Protein AF-A0A2G9T3F0-F1 (afdb_monomer_lite)

Foldseek 3Di:
DVVQLVVQLLVQLVPPAPAAPDPVCRSRGPRSNVSSVVRVVVVVVVVVVVQVVDCVNVADPVVCVVDVPDPPPPD

Radius of gyration: 19.68 Å; chains: 1; bounding box: 41×17×53 Å

Secondary structure (DSSP, 8-state):
-HHHHHHHHHHHHHHH--SBS-TT-TT-BHHHHHHHHHHHHHHHHHHHHHHHT-HHHHS-HHHHHH-SS------

Structure (mmCIF, N/CA/C/O backbone):
data_AF-A0A2G9T3F0-F1
#
_entry.id   AF-A0A2G9T3F0-F1
#
loop_
_atom_site.group_PDB
_atom_site.id
_atom_site.type_symbol
_atom_site.label_atom_id
_atom_site.label_alt_id
_atom_site.label_comp_id
_atom_site.label_asym_id
_atom_site.label_entity_id
_atom_site.label_seq_id
_atom_site.pdbx_PDB_ins_code
_atom_site.Cartn_x
_atom_site.Cartn_y
_atom_site.Cartn_z
_atom_site.occupancy
_atom_site.B_iso_or_equiv
_atom_site.auth_seq_id
_atom_site.auth_comp_id
_atom_site.auth_asym_id
_atom_site.auth_atom_id
_atom_site.pdbx_PDB_model_num
ATOM 1 N N . MET A 1 1 ? 6.049 -1.585 0.309 1.00 75.88 1 MET A N 1
ATOM 2 C CA . MET A 1 1 ? 4.727 -2.216 0.538 1.00 75.88 1 MET A CA 1
ATOM 3 C C . MET A 1 1 ? 4.349 -2.322 2.016 1.00 75.88 1 MET A C 1
ATOM 5 O O . MET A 1 1 ? 3.194 -2.068 2.311 1.00 75.88 1 MET A O 1
ATOM 9 N N . ILE A 1 2 ? 5.274 -2.613 2.948 1.00 80.88 2 ILE A N 1
ATOM 10 C CA . ILE A 1 2 ? 4.955 -2.750 4.390 1.00 80.88 2 ILE A CA 1
ATOM 11 C C . ILE A 1 2 ? 4.315 -1.495 5.003 1.00 80.88 2 ILE A C 1
ATOM 13 O O . ILE A 1 2 ? 3.257 -1.598 5.608 1.00 80.88 2 ILE A O 1
ATOM 17 N N . ILE A 1 3 ? 4.886 -0.308 4.770 1.00 84.75 3 ILE A N 1
ATOM 18 C CA . ILE A 1 3 ? 4.333 0.961 5.284 1.00 84.75 3 ILE A CA 1
ATOM 19 C C . ILE A 1 3 ? 2.935 1.232 4.703 1.00 84.75 3 ILE A C 1
ATOM 21 O O . ILE A 1 3 ? 2.017 1.580 5.434 1.00 84.75 3 ILE A O 1
ATOM 25 N N . CYS A 1 4 ? 2.742 1.015 3.398 1.00 81.50 4 CYS A N 1
ATOM 26 C CA . CYS A 1 4 ? 1.433 1.163 2.754 1.00 81.50 4 CYS A CA 1
ATOM 27 C C . CYS A 1 4 ? 0.402 0.180 3.329 1.00 81.50 4 CYS A C 1
ATOM 29 O O . CYS A 1 4 ? -0.749 0.553 3.519 1.00 81.50 4 CYS A O 1
ATOM 31 N N . CYS A 1 5 ? 0.822 -1.051 3.630 1.00 84.56 5 CYS A N 1
ATOM 32 C CA . CYS A 1 5 ? -0.030 -2.069 4.238 1.00 84.56 5 CYS A CA 1
ATOM 33 C C . CYS A 1 5 ? -0.497 -1.653 5.639 1.00 84.56 5 CYS A C 1
ATOM 35 O O . CYS A 1 5 ? -1.669 -1.827 5.968 1.00 84.56 5 CYS A O 1
ATOM 37 N N . ASP A 1 6 ? 0.400 -1.074 6.442 1.00 81.44 6 ASP A N 1
ATOM 38 C CA . ASP A 1 6 ? 0.102 -0.623 7.805 1.00 81.44 6 ASP A CA 1
ATOM 39 C C . ASP A 1 6 ? -0.857 0.580 7.798 1.00 81.44 6 ASP A C 1
ATOM 41 O O . ASP A 1 6 ? -1.905 0.562 8.446 1.00 81.44 6 ASP A O 1
ATOM 45 N N . VAL A 1 7 ? -0.584 1.577 6.946 1.00 84.56 7 VAL A N 1
ATOM 46 C CA . VAL A 1 7 ? -1.450 2.758 6.779 1.00 84.56 7 VAL A CA 1
ATOM 47 C C . VAL A 1 7 ? -2.834 2.369 6.253 1.00 84.56 7 VAL A C 1
ATOM 49 O O . VAL A 1 7 ? -3.841 2.847 6.773 1.00 84.56 7 VAL A O 1
ATOM 52 N N . MET A 1 8 ? -2.918 1.484 5.255 1.00 81.94 8 MET A N 1
ATOM 53 C CA . MET A 1 8 ? -4.205 1.060 4.693 1.00 81.94 8 MET A CA 1
ATOM 54 C C . MET A 1 8 ? -4.981 0.156 5.650 1.00 81.94 8 MET A C 1
ATOM 56 O O . MET A 1 8 ? -6.179 0.367 5.829 1.00 81.94 8 MET A O 1
ATOM 60 N N . SER A 1 9 ? -4.324 -0.783 6.337 1.00 81.81 9 SER A N 1
ATOM 61 C CA . SER A 1 9 ? -4.978 -1.589 7.382 1.00 81.81 9 SER A CA 1
ATOM 62 C C . SER A 1 9 ? -5.558 -0.710 8.484 1.00 81.81 9 SER A C 1
ATOM 64 O O . SER A 1 9 ? -6.660 -0.970 8.968 1.00 81.81 9 SER A O 1
ATOM 66 N N . TYR A 1 10 ? -4.839 0.352 8.858 1.00 77.44 10 TYR A N 1
ATOM 67 C CA . TYR A 1 10 ? -5.311 1.333 9.826 1.00 77.44 10 TYR A CA 1
ATOM 68 C C . TYR A 1 10 ? -6.483 2.162 9.286 1.00 77.44 10 TYR A C 1
ATOM 70 O O . TYR A 1 10 ? -7.484 2.312 9.981 1.00 77.44 10 TYR A O 1
ATOM 78 N N . MET A 1 11 ? -6.416 2.654 8.044 1.00 80.88 11 MET A N 1
ATOM 79 C CA . MET A 1 11 ? -7.501 3.432 7.432 1.00 80.88 11 MET A CA 1
ATOM 80 C C . MET A 1 11 ? -8.794 2.624 7.274 1.00 80.88 11 MET A C 1
ATOM 82 O O . MET A 1 11 ? -9.862 3.093 7.673 1.00 80.88 11 MET A O 1
ATOM 86 N N . PHE A 1 12 ? -8.707 1.401 6.746 1.00 75.12 12 PHE A N 1
ATOM 87 C CA . PHE A 1 12 ? -9.860 0.505 6.611 1.00 75.12 12 PHE A CA 1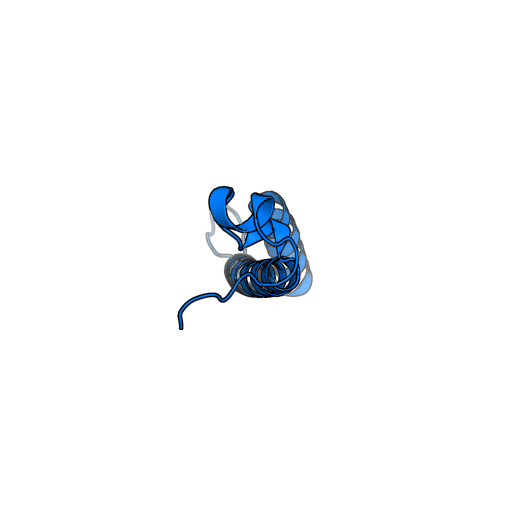
ATOM 88 C C . PHE A 1 12 ? -10.357 0.014 7.973 1.00 75.12 12 PHE A C 1
ATOM 90 O O . PHE A 1 12 ? -11.564 -0.054 8.201 1.00 75.12 12 PHE A O 1
ATOM 97 N N . GLY A 1 13 ? -9.444 -0.254 8.909 1.00 73.62 13 GLY A N 1
ATOM 98 C CA . GLY A 1 13 ? -9.785 -0.612 10.282 1.00 73.62 13 GLY A CA 1
ATOM 99 C C . GLY A 1 13 ? -10.466 0.522 11.053 1.00 73.62 13 GLY A C 1
ATOM 100 O O . GLY A 1 13 ? -11.351 0.244 11.854 1.00 73.62 13 GLY A O 1
ATOM 101 N N . PHE A 1 14 ? -10.116 1.783 10.792 1.00 72.50 14 PHE A N 1
ATOM 102 C CA . PHE A 1 14 ? -10.739 2.953 11.417 1.00 72.50 14 PHE A CA 1
ATOM 103 C C . PHE A 1 14 ? -12.125 3.263 10.835 1.00 72.50 14 PHE A C 1
ATOM 105 O O . PHE A 1 14 ? -13.045 3.571 11.586 1.00 72.50 14 PHE A O 1
ATOM 112 N N . PHE A 1 15 ? -12.296 3.159 9.512 1.00 71.38 15 PHE A N 1
ATOM 113 C CA . PHE A 1 15 ? -13.573 3.465 8.855 1.00 71.38 15 PHE A CA 1
ATOM 114 C C . PHE A 1 15 ? -14.614 2.349 8.982 1.00 71.38 15 PHE A C 1
ATOM 116 O O . PHE A 1 15 ? -15.792 2.628 9.202 1.00 71.38 15 PHE A O 1
ATOM 123 N N . PHE A 1 16 ? -14.191 1.093 8.827 1.00 67.88 16 PHE A N 1
ATOM 124 C CA . PHE A 1 16 ? -15.099 -0.053 8.748 1.00 67.88 16 PHE A CA 1
ATOM 125 C C . PHE A 1 16 ? -15.003 -0.995 9.941 1.00 67.88 16 PHE A C 1
ATOM 127 O O . PHE A 1 16 ? -15.821 -1.893 10.035 1.00 67.88 16 PHE A O 1
ATOM 134 N N . GLY A 1 17 ? -14.064 -0.796 10.868 1.00 63.94 17 GLY A N 1
ATOM 135 C CA . GLY A 1 17 ? -13.820 -1.708 11.980 1.00 63.94 17 GLY A CA 1
ATOM 136 C C . GLY A 1 17 ? -14.971 -1.816 12.973 1.00 63.94 17 GLY A C 1
ATOM 137 O O . GLY A 1 17 ? -14.999 -1.117 13.985 1.00 63.94 17 GLY A O 1
ATOM 138 N N . LYS A 1 18 ? -15.899 -2.733 12.713 1.00 66.44 18 LYS A N 1
ATOM 139 C CA . LYS A 1 18 ? -17.021 -3.062 13.599 1.00 66.44 18 LYS A CA 1
ATOM 140 C C . LYS A 1 18 ? -16.813 -4.405 14.291 1.00 66.44 18 LYS A C 1
ATOM 142 O O . LYS A 1 18 ? -17.371 -4.621 15.366 1.00 66.44 18 LYS A O 1
ATOM 147 N N . THR A 1 19 ? -15.987 -5.286 13.715 1.00 74.62 19 THR A N 1
ATOM 148 C CA . THR A 1 19 ? -15.729 -6.637 14.242 1.00 74.62 19 THR A CA 1
ATOM 149 C C . THR A 1 19 ? -14.298 -6.794 14.784 1.00 74.62 19 THR A C 1
ATOM 151 O O . THR A 1 19 ? -13.335 -6.820 14.009 1.00 74.62 19 THR A O 1
ATOM 154 N N . PRO A 1 20 ? -14.110 -6.893 16.118 1.00 67.69 20 PRO A N 1
ATOM 155 C CA . PRO A 1 20 ? -12.790 -7.095 16.709 1.00 67.69 20 PRO A CA 1
ATOM 156 C C . PRO A 1 20 ? -12.282 -8.519 16.440 1.00 67.69 20 PRO A C 1
ATOM 158 O O . PRO A 1 20 ? -12.996 -9.496 16.649 1.00 67.69 20 PRO A O 1
ATOM 161 N N . LEU A 1 21 ? -11.026 -8.631 16.002 1.00 61.81 21 LEU A N 1
ATOM 162 C CA . LEU A 1 21 ? -10.384 -9.885 15.597 1.00 61.81 21 LEU A CA 1
ATOM 163 C C . LEU A 1 21 ? -10.052 -10.790 16.797 1.00 61.81 21 LEU A C 1
ATOM 165 O O . LEU A 1 21 ? -10.087 -12.009 16.682 1.00 61.81 21 LEU A O 1
ATOM 169 N N . ILE A 1 22 ? -9.721 -10.199 17.952 1.00 67.00 22 ILE A N 1
ATOM 170 C CA . ILE A 1 22 ? -9.318 -10.898 19.182 1.00 67.00 22 ILE A CA 1
ATOM 171 C C . ILE A 1 22 ? -9.778 -10.080 20.403 1.00 67.00 22 ILE A C 1
ATOM 173 O O . ILE A 1 22 ? -9.536 -8.875 20.474 1.00 67.00 22 ILE A O 1
ATOM 177 N N . LYS A 1 23 ? -10.382 -10.728 21.414 1.00 56.06 23 LYS A N 1
ATOM 178 C CA . LYS A 1 23 ? -10.813 -10.062 22.670 1.00 56.06 23 LYS A CA 1
ATOM 179 C C . LYS A 1 23 ? -9.659 -9.459 23.485 1.00 56.06 23 LYS A C 1
ATOM 181 O O . LYS A 1 23 ? -9.887 -8.552 24.273 1.00 56.06 23 LYS A O 1
ATOM 186 N N . LEU A 1 24 ? -8.432 -9.941 23.278 1.00 66.88 24 LEU A N 1
ATOM 187 C CA . LEU A 1 24 ? -7.214 -9.427 23.913 1.00 66.88 24 LEU A CA 1
ATOM 188 C C . LEU A 1 24 ? -6.750 -8.079 23.315 1.00 66.88 24 LEU A C 1
ATOM 190 O O . LEU A 1 24 ? -5.992 -7.354 23.948 1.00 66.88 24 LEU A O 1
ATOM 194 N N . SER A 1 25 ? -7.189 -7.734 22.097 1.00 56.44 25 SER A N 1
ATOM 195 C CA . SER A 1 25 ? -6.801 -6.510 21.386 1.00 56.44 25 SER A CA 1
ATOM 196 C C . SER A 1 25 ? -8.012 -5.932 20.644 1.00 56.44 25 SER A C 1
ATOM 198 O O . SER A 1 25 ? -8.149 -6.102 19.431 1.00 56.44 25 SER A O 1
ATOM 200 N N . PRO A 1 26 ? -8.905 -5.227 21.363 1.00 57.94 26 PRO A N 1
ATOM 201 C CA . PRO A 1 26 ? -10.170 -4.732 20.817 1.00 57.94 26 PRO A CA 1
ATOM 202 C C . PRO A 1 26 ? -10.011 -3.689 19.696 1.00 57.94 26 PRO A C 1
ATOM 204 O O . PRO A 1 26 ? -10.996 -3.328 19.065 1.00 57.94 26 PRO A O 1
ATOM 207 N N . LYS A 1 27 ? -8.788 -3.206 19.432 1.00 58.97 27 LYS A N 1
ATOM 208 C CA . LYS A 1 27 ? -8.483 -2.264 18.343 1.00 58.97 27 LYS A CA 1
ATOM 209 C C . LYS A 1 27 ? -8.097 -2.932 17.019 1.00 58.97 27 LYS A C 1
ATOM 211 O O . LYS A 1 27 ? -8.063 -2.241 16.007 1.00 58.97 27 LYS A O 1
ATOM 216 N N . LYS A 1 28 ? -7.792 -4.237 16.997 1.00 61.84 28 LYS A N 1
ATOM 217 C CA . LYS A 1 28 ? -7.537 -4.955 15.737 1.00 61.84 28 LYS A CA 1
ATOM 218 C C . LYS A 1 28 ? -8.844 -5.509 15.193 1.00 61.84 28 LYS A C 1
ATOM 220 O O . LYS A 1 28 ? -9.515 -6.271 15.882 1.00 61.84 28 LYS A O 1
ATOM 225 N N . THR A 1 29 ? -9.184 -5.147 13.963 1.00 79.75 29 THR A N 1
ATOM 226 C CA . THR A 1 29 ? -10.445 -5.522 13.313 1.00 79.75 29 THR A CA 1
ATOM 227 C C . THR A 1 29 ? -10.189 -6.475 12.151 1.00 79.75 29 THR A C 1
ATOM 229 O O . THR A 1 29 ? -9.138 -6.417 11.506 1.00 79.75 29 THR A O 1
ATOM 232 N N . TRP A 1 30 ? -11.140 -7.373 11.885 1.00 78.50 30 TRP A N 1
ATOM 233 C CA . TRP A 1 30 ? -11.066 -8.287 10.734 1.00 78.50 30 TRP A CA 1
ATOM 234 C C . TRP A 1 30 ? -11.119 -7.536 9.404 1.00 78.50 30 TRP A C 1
ATOM 236 O O . TRP A 1 30 ? -10.366 -7.829 8.476 1.00 78.50 30 TRP A O 1
ATOM 246 N N . GLU A 1 31 ? -11.918 -6.476 9.373 1.00 78.62 31 GLU A N 1
ATOM 247 C CA . GLU A 1 31 ? -12.073 -5.580 8.228 1.00 78.62 31 GLU A CA 1
ATOM 248 C C . GLU A 1 31 ? -10.771 -4.833 7.899 1.00 78.62 31 GLU A C 1
ATOM 250 O O . GLU A 1 31 ? -10.409 -4.712 6.729 1.00 78.62 31 GLU A O 1
ATOM 255 N N . GLY A 1 32 ? -10.009 -4.408 8.915 1.00 79.62 32 GLY A N 1
ATOM 256 C CA . GLY A 1 32 ? -8.704 -3.774 8.718 1.00 79.62 32 GLY A CA 1
ATOM 257 C C . GLY A 1 32 ? -7.656 -4.728 8.141 1.00 79.62 32 GLY A C 1
ATOM 258 O O . GLY A 1 32 ? -6.908 -4.345 7.246 1.00 79.62 32 GLY A O 1
ATOM 259 N N . PHE A 1 33 ? -7.632 -5.989 8.589 1.00 80.94 33 PHE A N 1
ATOM 260 C CA . PHE A 1 33 ? -6.683 -6.990 8.086 1.00 80.94 33 PHE A CA 1
ATOM 261 C C . PHE A 1 33 ? -6.906 -7.308 6.601 1.00 80.94 33 PHE A C 1
ATOM 263 O O . PHE A 1 33 ? -5.958 -7.354 5.816 1.00 80.94 33 PHE A O 1
ATOM 270 N N . ILE A 1 34 ? -8.165 -7.473 6.195 1.00 85.00 34 ILE A N 1
ATOM 271 C CA . ILE A 1 34 ? -8.508 -7.763 4.797 1.00 85.00 34 ILE A CA 1
ATOM 272 C C . ILE A 1 34 ? -8.368 -6.529 3.919 1.00 85.00 34 ILE A C 1
ATOM 274 O O . ILE A 1 34 ? -7.845 -6.642 2.812 1.00 85.00 34 ILE A O 1
ATOM 278 N N . GLY A 1 35 ? -8.749 -5.349 4.415 1.00 83.25 35 GLY A N 1
ATOM 279 C CA . GLY A 1 35 ? -8.503 -4.086 3.718 1.00 83.25 35 GLY A CA 1
ATOM 280 C C . GLY A 1 35 ? -7.013 -3.867 3.446 1.00 83.25 35 GLY A C 1
ATOM 281 O O . GLY A 1 35 ? -6.624 -3.526 2.329 1.00 83.25 35 GLY A O 1
ATOM 282 N N . GLY A 1 36 ? -6.161 -4.173 4.427 1.00 85.75 36 GLY A N 1
ATOM 283 C CA . GLY A 1 36 ? -4.708 -4.190 4.273 1.00 85.75 36 GLY A CA 1
ATOM 284 C C . GLY A 1 36 ? -4.227 -5.131 3.175 1.00 85.75 36 GLY A C 1
ATOM 285 O O . GLY A 1 36 ? -3.533 -4.692 2.254 1.00 85.75 36 GLY A O 1
ATOM 286 N N . ALA A 1 37 ? -4.636 -6.400 3.235 1.00 85.50 37 ALA A N 1
ATOM 287 C CA . ALA A 1 37 ? -4.237 -7.427 2.273 1.00 85.50 37 ALA A CA 1
ATOM 288 C C . ALA A 1 37 ? -4.681 -7.099 0.835 1.00 85.50 37 ALA A C 1
ATOM 290 O O . ALA A 1 37 ? -3.883 -7.161 -0.099 1.00 85.50 37 ALA A O 1
ATOM 291 N N . VAL A 1 38 ? -5.935 -6.679 0.649 1.00 88.44 38 VAL A N 1
ATOM 292 C CA . VAL A 1 38 ? -6.467 -6.306 -0.672 1.00 88.44 38 VAL A CA 1
ATOM 293 C C . VAL A 1 38 ? -5.751 -5.069 -1.216 1.00 88.44 38 VAL A C 1
ATOM 295 O O . VAL A 1 38 ? -5.339 -5.054 -2.377 1.00 88.44 38 VAL A O 1
ATOM 298 N N . SER A 1 39 ? -5.530 -4.052 -0.376 1.00 85.88 39 SER A N 1
ATOM 299 C CA . SER A 1 39 ? -4.832 -2.831 -0.796 1.00 85.88 39 SER A CA 1
ATOM 300 C C . SER A 1 39 ? -3.392 -3.100 -1.238 1.00 85.88 39 SER A C 1
ATOM 302 O O . SER A 1 39 ? -2.929 -2.497 -2.205 1.00 85.88 39 SER A O 1
ATOM 304 N N . THR A 1 40 ? -2.690 -4.040 -0.593 1.00 88.19 40 THR A N 1
ATOM 305 C CA . THR A 1 40 ? -1.315 -4.386 -0.975 1.00 88.19 40 THR A CA 1
ATOM 306 C C . THR A 1 40 ? -1.265 -5.106 -2.314 1.00 88.19 40 THR A C 1
ATOM 308 O O . THR A 1 40 ? -0.401 -4.779 -3.123 1.00 88.19 40 THR A O 1
ATOM 311 N N . VAL A 1 41 ? -2.200 -6.018 -2.593 1.00 89.12 41 VAL A N 1
ATOM 312 C CA . VAL A 1 41 ? -2.286 -6.686 -3.904 1.00 89.12 41 VAL A CA 1
ATOM 313 C C . VAL A 1 41 ? -2.547 -5.668 -5.016 1.00 89.12 41 VAL A C 1
ATOM 315 O O . VAL A 1 41 ? -1.823 -5.645 -6.010 1.00 89.12 41 VAL A O 1
ATOM 318 N N . ILE A 1 42 ? -3.523 -4.776 -4.824 1.00 90.25 42 ILE A N 1
ATOM 319 C CA . ILE A 1 42 ? -3.866 -3.737 -5.807 1.00 90.25 42 ILE A CA 1
ATOM 320 C C . ILE A 1 42 ? -2.677 -2.804 -6.053 1.00 90.25 42 ILE A C 1
ATOM 322 O O . ILE A 1 42 ? -2.321 -2.538 -7.200 1.00 90.25 42 ILE A O 1
ATOM 326 N N . PHE A 1 43 ? -2.031 -2.334 -4.983 1.00 88.94 4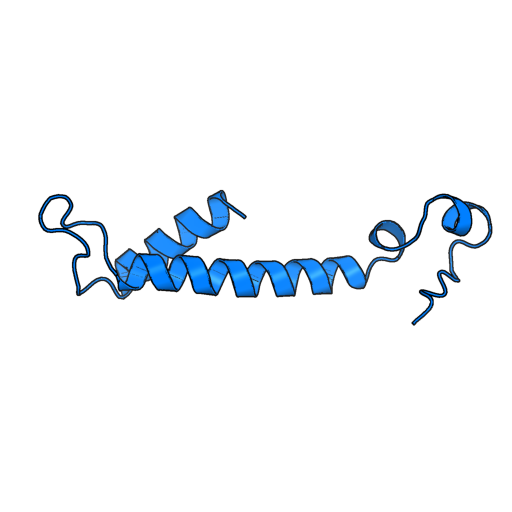3 PHE A N 1
ATOM 327 C CA . PHE A 1 43 ? -0.886 -1.435 -5.094 1.00 88.94 43 PHE A CA 1
ATOM 328 C C . PHE A 1 43 ? 0.313 -2.118 -5.760 1.00 88.94 43 PHE A C 1
ATOM 330 O O . PHE A 1 43 ? 1.021 -1.481 -6.531 1.00 88.94 43 PHE A O 1
ATOM 337 N N . GLY A 1 44 ? 0.521 -3.415 -5.509 1.00 89.44 44 GLY A N 1
ATOM 338 C CA . GLY A 1 44 ? 1.545 -4.213 -6.181 1.00 89.44 44 GLY A CA 1
ATOM 339 C C . GLY A 1 44 ? 1.326 -4.271 -7.691 1.00 89.44 44 GLY A C 1
ATOM 340 O O . GLY A 1 44 ? 2.236 -3.947 -8.447 1.00 89.44 44 GLY A O 1
ATOM 341 N N . ILE A 1 45 ? 0.104 -4.587 -8.129 1.00 89.62 45 ILE A N 1
ATOM 342 C CA . ILE A 1 45 ? -0.247 -4.650 -9.558 1.00 89.62 45 ILE A CA 1
ATOM 343 C C . ILE A 1 45 ? -0.089 -3.278 -10.224 1.00 89.62 45 ILE A C 1
ATOM 345 O O . ILE A 1 45 ? 0.512 -3.177 -11.293 1.00 89.62 45 ILE A O 1
ATOM 349 N N . LEU A 1 46 ? -0.580 -2.212 -9.585 1.00 89.50 46 LEU A N 1
ATOM 350 C CA . LEU A 1 46 ? -0.435 -0.838 -10.079 1.00 89.50 46 LEU A CA 1
ATOM 351 C C . LEU A 1 46 ? 1.032 -0.431 -10.229 1.00 89.50 46 LEU A C 1
ATOM 353 O O . LEU A 1 46 ? 1.412 0.147 -11.248 1.00 89.50 46 LEU A O 1
ATOM 357 N N . LEU A 1 47 ? 1.859 -0.745 -9.230 1.00 87.69 47 LEU A N 1
ATOM 358 C CA . LEU A 1 47 ? 3.283 -0.436 -9.261 1.00 87.69 47 LEU A CA 1
ATOM 359 C C . LEU A 1 47 ? 3.986 -1.219 -10.376 1.00 87.69 47 LEU A C 1
ATOM 361 O O . LEU A 1 47 ? 4.740 -0.629 -11.145 1.00 87.69 47 LEU A O 1
ATOM 365 N N . SER A 1 48 ? 3.698 -2.518 -10.509 1.00 86.69 48 SER A N 1
ATOM 366 C CA . SER A 1 48 ? 4.227 -3.361 -11.586 1.00 86.69 48 SER A CA 1
ATOM 367 C C . SER A 1 48 ? 3.833 -2.837 -12.966 1.00 86.69 48 SER A C 1
ATOM 369 O O . SER A 1 48 ? 4.690 -2.727 -13.837 1.00 86.69 48 SER A O 1
ATOM 371 N N . TYR A 1 49 ? 2.575 -2.436 -13.156 1.00 86.44 49 TYR A N 1
ATOM 372 C CA . TYR A 1 49 ? 2.112 -1.849 -14.414 1.00 86.44 49 TYR A CA 1
ATOM 373 C C . TYR A 1 49 ? 2.807 -0.514 -14.719 1.00 86.44 49 TYR A C 1
ATOM 375 O O . TYR A 1 49 ? 3.228 -0.257 -15.846 1.00 86.44 49 TYR A O 1
ATOM 383 N N . SER A 1 50 ? 2.987 0.333 -13.703 1.00 85.00 50 SER A N 1
ATOM 384 C CA . SER A 1 50 ? 3.667 1.619 -13.872 1.00 85.00 50 SER A CA 1
ATOM 385 C C . SER A 1 50 ? 5.160 1.466 -1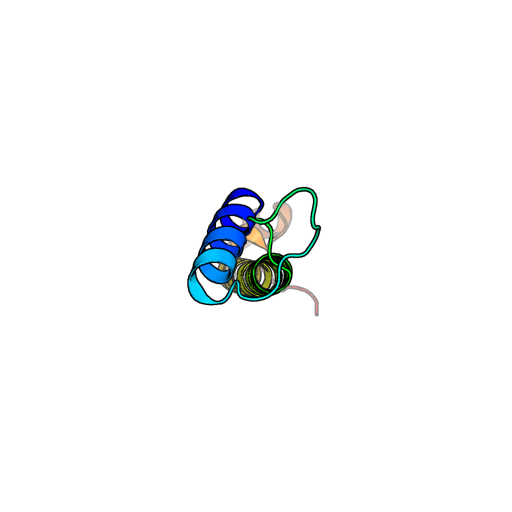4.179 1.00 85.00 50 SER A C 1
ATOM 387 O O . SER A 1 50 ? 5.715 2.302 -14.894 1.00 85.00 50 SER A O 1
ATOM 389 N N . LEU A 1 51 ? 5.811 0.433 -13.638 1.00 82.19 51 LEU A N 1
ATOM 390 C CA . LEU A 1 51 ? 7.223 0.127 -13.883 1.00 82.19 51 LEU A CA 1
ATOM 391 C C . LEU A 1 51 ? 7.433 -0.548 -15.241 1.00 82.19 51 LEU A C 1
ATOM 393 O O . LEU A 1 51 ? 8.409 -0.235 -15.915 1.00 82.19 51 LEU A O 1
ATOM 397 N N . TYR A 1 52 ? 6.491 -1.391 -15.676 1.00 78.69 52 TYR A N 1
ATOM 398 C CA . TYR A 1 52 ? 6.513 -2.024 -16.997 1.00 78.69 52 TYR A CA 1
ATOM 399 C C . TYR A 1 52 ? 6.598 -1.000 -18.135 1.00 78.69 52 TYR A C 1
ATOM 401 O O . TYR A 1 52 ? 7.293 -1.202 -19.124 1.00 78.69 52 TYR A O 1
ATOM 409 N N . ASN A 1 53 ? 5.951 0.153 -17.966 1.00 74.19 53 ASN A N 1
ATOM 410 C CA . ASN A 1 53 ? 5.931 1.212 -18.973 1.00 74.19 53 ASN A CA 1
ATOM 411 C C . ASN A 1 53 ? 7.278 1.959 -19.125 1.00 74.19 53 ASN A C 1
ATOM 413 O O . ASN A 1 53 ? 7.379 2.917 -19.895 1.00 74.19 53 ASN A O 1
ATOM 417 N N . ARG A 1 54 ? 8.310 1.585 -18.356 1.00 72.88 54 ARG A N 1
ATOM 418 C CA . ARG A 1 54 ? 9.650 2.173 -18.417 1.00 72.88 54 ARG A CA 1
ATOM 419 C C . ARG A 1 54 ? 10.651 1.111 -18.890 1.00 72.88 54 ARG A C 1
ATOM 421 O O . ARG A 1 54 ? 10.983 0.228 -18.102 1.00 72.88 54 ARG A O 1
ATOM 428 N N . PRO A 1 55 ? 11.203 1.224 -20.114 1.00 66.94 55 PRO A N 1
ATOM 429 C CA . PRO A 1 55 ? 12.100 0.206 -20.669 1.00 66.94 55 PRO A CA 1
ATOM 430 C C . PRO A 1 55 ? 13.338 -0.011 -19.788 1.00 66.94 55 PRO A C 1
ATOM 432 O O . PRO A 1 55 ? 13.758 -1.139 -19.577 1.00 66.94 55 PRO A O 1
ATOM 435 N N . PHE A 1 56 ? 13.840 1.040 -19.135 1.00 68.56 56 PHE A N 1
ATOM 436 C C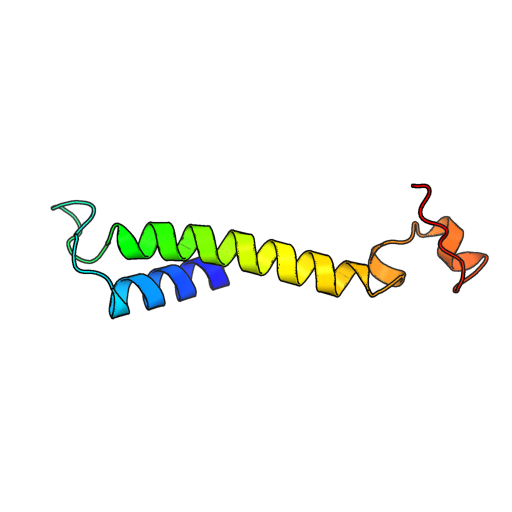A . PHE A 1 56 ? 14.976 0.959 -18.211 1.00 68.56 56 PHE A CA 1
ATOM 437 C C . PHE A 1 56 ? 14.830 -0.083 -17.081 1.00 68.56 56 PHE A C 1
ATOM 439 O O . PHE A 1 56 ? 15.830 -0.633 -16.639 1.00 68.56 56 PHE A O 1
ATOM 446 N N . PHE A 1 57 ? 13.611 -0.355 -16.594 1.00 71.44 57 PHE A N 1
ATOM 447 C CA . PHE A 1 57 ? 13.387 -1.303 -15.490 1.00 71.44 57 PHE A CA 1
ATOM 448 C C . PHE A 1 57 ? 13.087 -2.735 -15.951 1.00 71.44 57 PHE A C 1
ATOM 450 O O . PHE A 1 57 ? 13.059 -3.638 -15.117 1.00 71.44 57 PHE A O 1
ATOM 457 N N . VAL A 1 58 ? 12.836 -2.939 -17.246 1.00 72.56 58 VAL A N 1
ATOM 458 C CA . VAL A 1 58 ? 12.405 -4.228 -17.813 1.00 72.56 58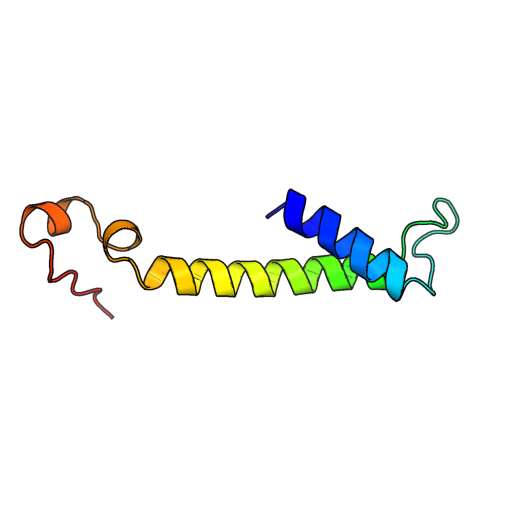 VAL A CA 1
ATOM 459 C C . VAL A 1 58 ? 13.488 -4.840 -18.704 1.00 72.56 58 VAL A C 1
ATOM 461 O O . VAL A 1 58 ? 13.577 -6.061 -18.800 1.00 72.56 58 VAL A O 1
ATOM 464 N N . CYS A 1 59 ? 14.327 -4.016 -19.336 1.00 69.56 59 CYS A N 1
ATOM 465 C CA . CYS A 1 59 ? 15.370 -4.494 -20.236 1.00 69.56 59 CYS A CA 1
ATOM 466 C C . CYS A 1 59 ? 16.579 -5.071 -19.483 1.00 69.56 59 CYS A C 1
ATOM 468 O O . CYS A 1 59 ? 17.029 -4.475 -18.498 1.00 69.56 59 CYS A O 1
ATOM 470 N N . PRO A 1 60 ? 17.175 -6.170 -19.976 1.00 72.00 60 PRO A N 1
ATOM 471 C CA . PRO A 1 60 ? 18.502 -6.584 -19.542 1.00 72.00 60 PRO A CA 1
ATOM 472 C C . PRO A 1 60 ? 19.549 -5.529 -19.947 1.00 72.00 60 PRO A C 1
ATOM 474 O O . PRO A 1 60 ? 19.427 -4.852 -20.968 1.00 72.00 60 PRO A O 1
ATOM 477 N N . VAL A 1 61 ? 20.592 -5.380 -19.126 1.00 71.75 61 VAL A N 1
ATOM 478 C CA . VAL A 1 61 ? 21.616 -4.325 -19.281 1.00 71.75 61 VAL A CA 1
ATOM 479 C C . VAL A 1 61 ? 22.388 -4.447 -20.603 1.00 71.75 61 VAL A C 1
ATOM 481 O O . VAL A 1 61 ? 22.803 -3.432 -21.157 1.00 71.75 61 VAL A O 1
ATOM 484 N N . GLU A 1 62 ? 22.556 -5.666 -21.119 1.00 66.06 62 GLU A N 1
ATOM 485 C CA . GLU A 1 62 ? 23.289 -5.937 -22.363 1.00 66.06 62 GLU A CA 1
ATOM 486 C C . GLU A 1 62 ? 22.562 -5.381 -23.601 1.00 66.06 62 GLU A C 1
ATOM 488 O O . GLU A 1 62 ? 23.198 -4.733 -24.431 1.00 66.06 62 GLU A O 1
ATOM 493 N N . ASP A 1 63 ? 21.234 -5.520 -23.680 1.00 62.12 63 ASP A N 1
ATOM 494 C CA . ASP A 1 63 ? 20.437 -5.026 -24.815 1.00 62.12 63 ASP A CA 1
ATOM 495 C C . ASP A 1 63 ? 20.266 -3.494 -24.788 1.00 62.12 63 ASP A C 1
ATOM 497 O O . ASP A 1 63 ? 20.221 -2.850 -25.837 1.00 62.12 63 ASP A O 1
ATOM 501 N N . TYR A 1 64 ? 20.262 -2.880 -23.596 1.00 62.81 64 TYR A N 1
ATOM 502 C CA . TYR A 1 64 ? 20.154 -1.421 -23.434 1.00 62.81 64 TYR A CA 1
ATOM 503 C C . TYR A 1 64 ? 21.362 -0.652 -24.002 1.00 62.81 64 TYR A C 1
ATOM 505 O O . TYR A 1 64 ? 21.221 0.497 -24.421 1.00 62.81 64 TYR A O 1
ATOM 513 N N . TYR A 1 65 ? 22.555 -1.258 -24.001 1.00 59.56 65 TYR A N 1
ATOM 514 C CA . TYR A 1 65 ? 23.778 -0.617 -24.501 1.00 59.56 65 TYR A CA 1
ATOM 515 C C . TYR A 1 65 ? 23.875 -0.636 -26.036 1.00 59.56 65 TYR A C 1
ATOM 517 O O . TYR A 1 65 ? 24.557 0.212 -26.612 1.00 59.56 65 TYR A O 1
ATOM 525 N N . ILE A 1 66 ? 23.201 -1.586 -26.697 1.00 65.69 66 ILE A N 1
ATOM 526 C CA . ILE A 1 66 ? 23.259 -1.775 -28.155 1.00 65.69 66 ILE A CA 1
ATOM 527 C C . ILE A 1 66 ? 22.127 -1.019 -28.867 1.00 65.69 66 ILE A C 1
ATOM 529 O O . ILE A 1 66 ? 22.383 -0.387 -29.891 1.00 65.69 66 ILE A O 1
ATOM 533 N N . ASP A 1 67 ? 20.906 -1.030 -28.322 1.00 63.44 67 ASP A N 1
ATOM 534 C CA . ASP A 1 67 ? 19.783 -0.231 -28.826 1.00 63.44 67 ASP A CA 1
ATOM 535 C C . ASP A 1 67 ? 18.861 0.181 -27.667 1.00 63.44 67 ASP A C 1
ATOM 537 O O . ASP A 1 67 ? 18.121 -0.613 -27.091 1.00 63.44 67 ASP A O 1
ATOM 541 N N . ASN A 1 68 ? 18.873 1.470 -27.334 1.00 62.22 68 ASN A N 1
ATOM 542 C CA . ASN A 1 68 ? 18.079 2.065 -26.260 1.00 62.22 68 ASN A CA 1
ATOM 543 C C . ASN A 1 68 ? 16.562 2.111 -26.552 1.00 62.22 68 ASN A C 1
ATOM 545 O O . ASN A 1 68 ? 15.800 2.597 -25.709 1.00 62.22 68 ASN A O 1
ATOM 549 N N . THR A 1 69 ? 16.117 1.646 -27.728 1.00 60.88 69 THR A N 1
ATOM 550 C CA . THR A 1 69 ? 14.709 1.687 -28.161 1.00 60.88 69 THR A CA 1
ATOM 551 C C . THR A 1 69 ? 14.072 0.336 -28.500 1.00 60.88 69 THR A C 1
ATOM 553 O O . THR A 1 69 ? 12.844 0.254 -28.466 1.00 60.88 69 THR A O 1
ATOM 556 N N . ASN A 1 70 ? 14.844 -0.731 -28.740 1.00 61.03 70 ASN A N 1
ATOM 557 C CA . ASN A 1 70 ? 14.316 -2.062 -29.075 1.00 61.03 70 ASN A CA 1
ATOM 558 C C . ASN A 1 70 ? 14.636 -3.100 -28.003 1.00 61.03 70 ASN A C 1
ATOM 560 O O . ASN A 1 70 ? 15.345 -4.075 -28.234 1.00 61.03 70 ASN A O 1
ATOM 564 N N . CYS A 1 71 ? 14.031 -2.953 -26.831 1.00 64.38 71 CYS A N 1
ATOM 565 C CA . CYS A 1 71 ? 13.867 -4.114 -25.971 1.00 64.38 71 CYS A CA 1
ATOM 566 C C . CYS A 1 71 ? 12.683 -4.928 -26.485 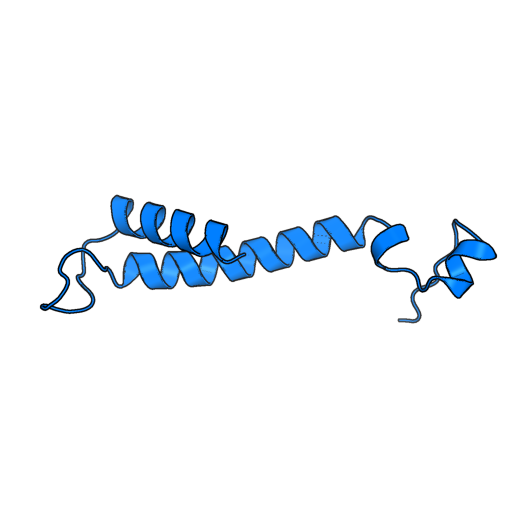1.00 64.38 71 CYS A C 1
ATOM 568 O O . CYS A 1 71 ? 11.549 -4.763 -26.032 1.00 64.38 71 CYS A O 1
ATOM 570 N N . THR A 1 72 ? 12.931 -5.789 -27.468 1.00 60.16 72 THR A N 1
ATOM 571 C CA . THR A 1 72 ? 12.009 -6.877 -27.795 1.00 60.16 72 THR A CA 1
ATOM 572 C C . THR A 1 72 ? 11.998 -7.835 -26.615 1.00 60.16 72 THR A C 1
ATOM 574 O O . THR A 1 72 ? 12.852 -8.706 -26.516 1.00 60.16 72 THR A O 1
ATOM 577 N N . ILE A 1 73 ? 11.047 -7.640 -25.700 1.00 56.50 73 ILE A N 1
ATOM 578 C CA . ILE A 1 73 ? 10.689 -8.626 -24.680 1.00 56.50 73 ILE A CA 1
ATOM 579 C C . ILE A 1 73 ? 10.248 -9.867 -25.469 1.00 56.50 73 ILE A C 1
ATOM 581 O O . ILE A 1 73 ? 9.216 -9.782 -26.144 1.00 56.50 73 ILE A O 1
ATOM 585 N N . PRO A 1 74 ? 11.014 -10.977 -25.487 1.00 52.41 74 PRO A N 1
ATOM 586 C CA . PRO A 1 74 ? 10.512 -12.189 -26.108 1.00 52.41 74 PRO A CA 1
ATOM 587 C C . PRO A 1 74 ? 9.266 -12.602 -25.322 1.00 52.41 74 PRO A C 1
ATOM 589 O O . PRO A 1 74 ? 9.316 -12.745 -24.099 1.00 52.41 74 PRO A O 1
ATOM 592 N N . SER A 1 75 ? 8.143 -12.683 -26.034 1.00 50.38 75 SER A N 1
ATOM 593 C CA . SER A 1 75 ? 6.859 -13.163 -25.522 1.00 50.38 75 SER A CA 1
ATOM 594 C C . SER A 1 75 ? 6.960 -14.600 -25.038 1.00 50.38 75 SER A C 1
ATOM 596 O O . SER A 1 75 ? 7.497 -15.409 -25.833 1.00 50.38 75 SER A O 1
#

InterPro domains:
  IPR016720 Phosphatidate cytidylyltransferase, eukaryota [PTHR13773] (1-74)

Sequence (75 aa):
MIICCDVMSYMFGFFFGKTPLIKLSPKKTWEGFIGGAVSTVIFGILLSYSLYNRPFFVCPVEDYYIDNTNCTIPS

Organism: Teladorsagia circumcincta (NCBI:txid45464)

pLDDT: mean 73.95, std 10.77, range [50.38, 90.25]